Protein AF-A0ABC8EJR5-F1 (afdb_monomer)

Nearest PDB structures (foldseek):
  5ohq-assembly1_A  TM=6.662E-01  e=5.275E-01  Homo sapiens
  7uqb-assembly1_T  TM=6.304E-01  e=7.273E-01  Saccharomyces cerevisiae BY4741
  4v8p-assembly4_GP  TM=5.660E-01  e=1.906E+00  Tetrahymena thermophila
  8tv0-assembly1_E  TM=3.741E-01  e=9.496E+00  Xenorhabdus nematophila

Radius of gyration: 9.43 Å; Cα contacts (8 Å, |Δi|>4): 93; chains: 1; bounding box: 19×20×22 Å

Secondary structure (DSSP, 8-state):
-EEEE----TTSTTGGGTT-EEEEEEE-SSEEEESS-EEEGGGEEEEE-

Foldseek 3Di:
DKKAFCAQDPPDPCNVVHRDIFDFPDDDPQWTAGPVGIDGPVRIDDDDD

Mean predicted aligned error: 3.02 Å

Sequence (49 aa):
MKIIIMNGNKDKWYSSKVGKVYKVQEIRDKSYVTKDGVIRKEDTEVIEK

pLDDT: mean 92.8, std 5.09, range [75.94, 97.38]

Organism: Clostridium tetani (NCBI:txid1513)

Solvent-accessible surface area (backbone atoms only — not comparable to full-atom values): 2866 Å² total; per-residue (Å²): 75,32,33,31,26,74,47,42,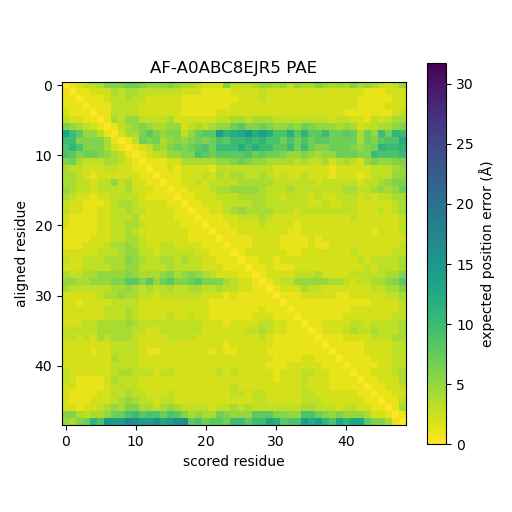56,82,94,41,97,54,26,90,40,51,77,43,74,45,58,54,77,46,82,52,98,64,29,36,31,34,94,92,47,79,43,51,47,93,31,39,45,80,81,43,114

Structure (mmCIF, N/CA/C/O backbone):
data_AF-A0ABC8EJR5-F1
#
_entry.id   AF-A0ABC8EJR5-F1
#
loop_
_atom_site.group_PDB
_atom_site.id
_atom_site.type_symbol
_atom_site.label_atom_id
_atom_site.label_alt_id
_atom_site.label_comp_id
_atom_site.label_asym_id
_atom_site.label_entity_id
_atom_site.label_seq_id
_atom_site.pdbx_PDB_ins_code
_atom_site.Cartn_x
_atom_site.Cartn_y
_atom_site.Cartn_z
_atom_site.occupancy
_atom_site.B_iso_or_equiv
_atom_site.auth_seq_id
_atom_site.auth_comp_id
_atom_site.auth_asym_id
_atom_site.auth_atom_id
_atom_site.pdbx_PDB_model_num
ATOM 1 N N . MET A 1 1 ? -5.037 7.296 8.261 1.00 92.75 1 MET A N 1
ATOM 2 C CA . MET A 1 1 ? -3.777 6.656 7.845 1.00 92.75 1 MET A CA 1
ATOM 3 C C . MET A 1 1 ? -3.614 6.651 6.330 1.00 92.75 1 MET A C 1
ATOM 5 O O . MET A 1 1 ? -4.452 6.096 5.615 1.00 92.75 1 MET A O 1
ATOM 9 N N . LYS A 1 2 ? -2.544 7.278 5.841 1.00 95.31 2 LYS A N 1
ATOM 10 C CA . LYS A 1 2 ? -2.104 7.245 4.443 1.00 95.31 2 LYS A CA 1
ATOM 11 C C . LYS A 1 2 ? -0.718 6.621 4.354 1.00 95.31 2 LYS A C 1
ATOM 13 O O . LYS A 1 2 ? 0.134 6.857 5.210 1.00 95.31 2 LYS A O 1
ATOM 18 N N . ILE A 1 3 ? -0.515 5.849 3.298 1.00 96.06 3 ILE A N 1
ATOM 19 C CA . ILE A 1 3 ? 0.752 5.196 2.978 1.00 96.06 3 ILE A CA 1
ATOM 20 C C . ILE A 1 3 ? 1.219 5.618 1.593 1.00 96.06 3 ILE A C 1
ATOM 22 O O . ILE A 1 3 ? 0.389 5.846 0.716 1.00 96.06 3 ILE A O 1
ATOM 26 N N . ILE A 1 4 ? 2.525 5.694 1.387 1.00 95.81 4 ILE A N 1
ATOM 27 C CA . ILE A 1 4 ? 3.145 5.843 0.073 1.00 95.81 4 ILE A CA 1
ATOM 28 C C . ILE A 1 4 ? 3.861 4.543 -0.283 1.00 95.81 4 ILE A C 1
ATOM 30 O O . ILE A 1 4 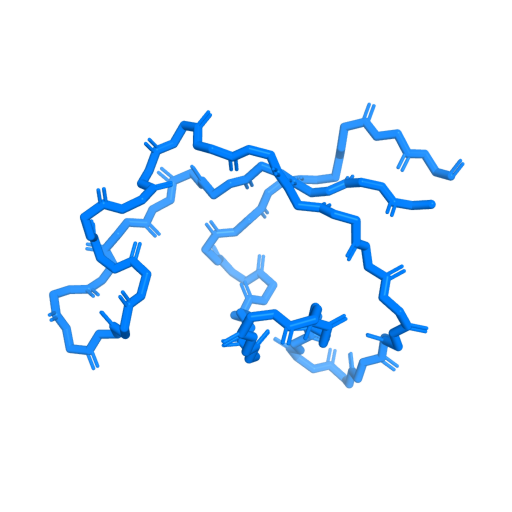? 4.461 3.904 0.581 1.00 95.81 4 ILE A O 1
ATOM 34 N N . ILE A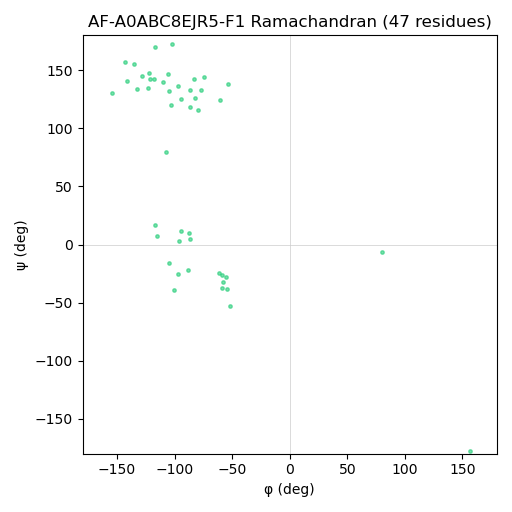 1 5 ? 3.771 4.118 -1.540 1.00 95.19 5 ILE A N 1
ATOM 35 C CA . ILE A 1 5 ? 4.510 2.948 -2.024 1.00 95.19 5 ILE A CA 1
ATOM 36 C C . ILE A 1 5 ? 5.942 3.377 -2.315 1.00 95.19 5 ILE A C 1
ATOM 38 O O . ILE A 1 5 ? 6.169 4.183 -3.214 1.00 95.19 5 ILE A O 1
ATOM 42 N N . MET A 1 6 ? 6.898 2.824 -1.580 1.00 93.44 6 MET A N 1
ATOM 43 C CA . MET A 1 6 ? 8.321 3.136 -1.722 1.00 93.44 6 MET A CA 1
ATOM 44 C C . MET A 1 6 ? 9.042 2.118 -2.600 1.00 93.44 6 MET A C 1
ATOM 46 O O . MET A 1 6 ? 10.035 2.457 -3.238 1.00 93.44 6 MET A O 1
ATOM 50 N N . ASN A 1 7 ? 8.524 0.887 -2.677 1.00 90.12 7 ASN A N 1
ATOM 51 C CA . ASN A 1 7 ? 9.110 -0.168 -3.490 1.00 90.12 7 ASN A CA 1
ATOM 52 C C . ASN A 1 7 ? 8.059 -0.889 -4.341 1.00 90.12 7 ASN A C 1
ATOM 54 O O . ASN A 1 7 ? 6.980 -1.255 -3.879 1.00 90.12 7 ASN A O 1
ATOM 58 N N . GLY A 1 8 ? 8.383 -1.081 -5.615 1.00 75.94 8 GLY A N 1
ATOM 59 C CA . GLY A 1 8 ? 7.521 -1.720 -6.597 1.00 75.94 8 GLY A CA 1
ATOM 60 C C . GLY A 1 8 ? 8.055 -3.100 -6.930 1.00 75.94 8 GLY A C 1
ATOM 61 O O . GLY A 1 8 ? 8.702 -3.274 -7.959 1.00 75.94 8 GLY A O 1
ATOM 62 N N . ASN A 1 9 ? 7.797 -4.089 -6.075 1.00 81.81 9 ASN A N 1
ATOM 63 C CA . ASN A 1 9 ? 8.162 -5.466 -6.395 1.00 81.81 9 ASN A CA 1
ATOM 64 C C . ASN A 1 9 ? 7.416 -5.910 -7.671 1.00 81.81 9 ASN A C 1
ATOM 66 O O . ASN A 1 9 ? 6.190 -5.807 -7.724 1.00 81.81 9 ASN A O 1
ATOM 70 N N . LYS A 1 10 ? 8.151 -6.369 -8.698 1.00 77.25 10 LYS A N 1
ATOM 71 C CA . LYS A 1 10 ? 7.641 -6.625 -10.062 1.00 77.25 10 LYS A CA 1
ATOM 72 C C . LYS A 1 10 ? 6.444 -7.581 -10.101 1.00 77.25 10 LYS A C 1
ATOM 74 O O . LYS A 1 10 ? 5.585 -7.417 -10.960 1.00 77.25 10 LYS A O 1
ATOM 79 N N . ASP A 1 11 ? 6.337 -8.483 -9.128 1.00 85.38 11 ASP A N 1
ATOM 80 C CA . ASP A 1 11 ? 5.255 -9.473 -9.030 1.00 85.38 11 ASP A CA 1
ATOM 81 C C . ASP A 1 11 ? 3.995 -8.957 -8.310 1.00 85.38 11 ASP A C 1
ATOM 83 O O . ASP A 1 11 ? 3.064 -9.715 -8.025 1.00 85.38 11 ASP A O 1
ATOM 87 N N . LYS A 1 12 ? 3.950 -7.672 -7.944 1.00 88.81 12 LYS A N 1
ATOM 88 C CA . LYS A 1 12 ? 2.810 -7.054 -7.257 1.00 88.81 12 LYS A CA 1
ATOM 89 C C . LYS A 1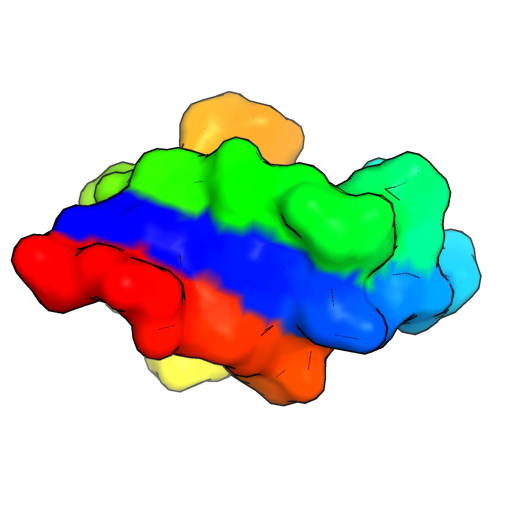 12 ? 2.018 -6.165 -8.204 1.00 88.81 12 LYS A C 1
ATOM 91 O O . LYS A 1 12 ? 2.577 -5.480 -9.054 1.00 88.81 12 LYS A O 1
ATOM 96 N N . TRP A 1 13 ? 0.702 -6.095 -7.994 1.00 93.12 13 TRP A N 1
ATOM 97 C CA . TRP A 1 13 ? -0.194 -5.238 -8.788 1.00 93.12 13 TRP A CA 1
ATOM 98 C C . TRP A 1 13 ? 0.188 -3.749 -8.717 1.00 93.12 13 TRP A C 1
ATOM 100 O O . TRP A 1 13 ? -0.081 -2.978 -9.637 1.00 93.12 13 TRP A O 1
ATOM 110 N N . TYR A 1 14 ? 0.844 -3.352 -7.627 1.00 92.12 14 TYR A N 1
ATOM 111 C CA . TYR A 1 14 ? 1.301 -1.993 -7.377 1.00 92.12 14 TYR A CA 1
ATOM 112 C C . TYR A 1 14 ? 2.758 -1.733 -7.793 1.00 92.12 14 TYR A C 1
ATOM 114 O O . TYR A 1 14 ? 3.302 -0.678 -7.473 1.00 92.12 14 TYR A O 1
ATOM 122 N N . SER A 1 15 ? 3.388 -2.647 -8.537 1.00 90.88 15 SER A N 1
ATOM 123 C CA . SER A 1 15 ? 4.774 -2.511 -9.010 1.00 90.88 15 SER A CA 1
ATOM 124 C C . SER A 1 15 ? 5.024 -1.216 -9.792 1.00 90.88 15 SER A C 1
ATOM 126 O O . SER A 1 15 ? 6.040 -0.555 -9.611 1.00 90.88 15 SER A O 1
ATOM 128 N N . SER A 1 16 ? 4.050 -0.796 -10.603 1.00 92.12 16 SER A N 1
ATOM 129 C CA . SER A 1 16 ? 4.072 0.446 -11.391 1.00 92.12 16 SER A CA 1
ATOM 130 C C . SER A 1 16 ? 3.542 1.675 -10.639 1.00 92.12 16 SER A C 1
ATOM 132 O O . SER A 1 16 ? 3.274 2.715 -11.243 1.00 92.12 16 SER A O 1
ATOM 134 N N . LYS A 1 17 ? 3.309 1.559 -9.327 1.00 93.06 17 LYS A N 1
ATOM 135 C CA . LYS A 1 17 ? 2.644 2.581 -8.506 1.00 93.06 17 LYS A CA 1
ATOM 136 C C . LYS A 1 17 ? 3.554 3.150 -7.413 1.00 93.06 17 LYS A C 1
ATOM 138 O O . LYS A 1 17 ? 3.048 3.778 -6.486 1.00 93.06 17 LYS A O 1
ATOM 143 N N . VAL A 1 18 ? 4.868 2.955 -7.524 1.00 93.25 18 VAL A N 1
ATOM 144 C CA . VAL A 1 18 ? 5.865 3.592 -6.647 1.00 93.25 18 VAL A CA 1
ATOM 145 C C . VAL A 1 18 ? 5.672 5.111 -6.649 1.00 93.25 18 VAL A C 1
ATOM 147 O O . VAL A 1 18 ? 5.370 5.707 -7.682 1.00 93.25 18 VAL A O 1
ATOM 150 N N . GLY A 1 19 ? 5.775 5.729 -5.475 1.00 93.06 19 GLY A N 1
ATOM 151 C CA . GLY A 1 19 ? 5.523 7.149 -5.240 1.00 93.06 19 GLY A CA 1
ATOM 152 C C . GLY A 1 19 ? 4.043 7.525 -5.113 1.00 93.06 19 GLY A C 1
ATOM 153 O O . GLY A 1 19 ? 3.736 8.668 -4.777 1.00 93.06 19 GLY A O 1
ATOM 154 N N . LYS A 1 20 ? 3.099 6.601 -5.347 1.00 95.06 20 LYS A N 1
ATOM 155 C CA . LYS A 1 20 ? 1.671 6.886 -5.145 1.00 95.06 20 LYS A CA 1
ATOM 156 C C . LYS A 1 20 ? 1.256 6.708 -3.694 1.00 95.06 20 LYS A C 1
ATOM 158 O O . LYS A 1 20 ? 1.672 5.768 -3.017 1.00 95.06 20 LYS A O 1
ATOM 163 N N . VAL A 1 21 ? 0.366 7.598 -3.266 1.00 95.50 21 VAL A N 1
ATOM 164 C CA . VAL A 1 21 ? -0.228 7.610 -1.932 1.00 95.50 21 VAL A CA 1
ATOM 165 C C . VAL A 1 21 ? -1.590 6.927 -1.954 1.00 95.50 21 VAL A C 1
ATOM 167 O O . VAL A 1 21 ? -2.411 7.198 -2.828 1.00 95.50 21 VAL A O 1
ATOM 170 N N . TYR A 1 22 ? -1.853 6.098 -0.949 1.00 96.00 22 TYR A N 1
ATOM 171 C CA . TYR A 1 22 ? -3.125 5.417 -0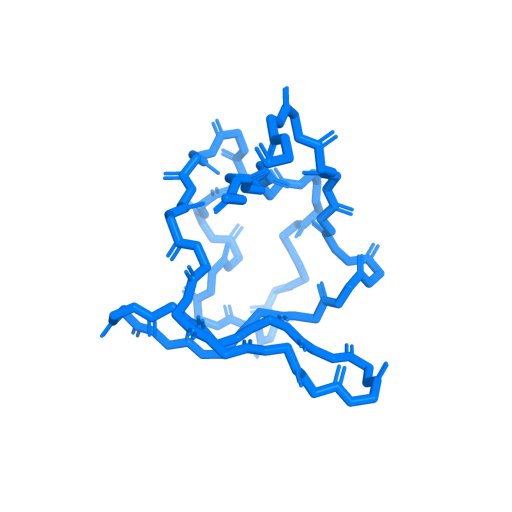.757 1.00 96.00 22 TYR A CA 1
ATOM 172 C C . TYR A 1 22 ? -3.654 5.626 0.658 1.00 96.00 22 TYR A C 1
ATOM 174 O O . TYR A 1 22 ? -2.904 5.662 1.636 1.00 96.00 22 TYR A O 1
ATOM 182 N N . LYS A 1 23 ? -4.979 5.729 0.770 1.00 97.00 23 LYS A N 1
ATOM 183 C CA . LYS A 1 23 ? -5.677 5.729 2.056 1.00 97.00 23 LYS A CA 1
ATOM 184 C C . LYS A 1 23 ? -5.864 4.287 2.527 1.00 97.00 23 LYS A C 1
ATOM 186 O O . LYS A 1 23 ? -6.436 3.471 1.803 1.00 97.00 23 LYS A O 1
ATOM 191 N N . VAL A 1 24 ? -5.412 3.995 3.743 1.00 96.62 24 VAL A N 1
ATOM 192 C CA . VAL A 1 24 ? -5.601 2.686 4.380 1.00 96.62 24 VAL A CA 1
ATOM 193 C C . VAL A 1 24 ? -7.034 2.584 4.900 1.00 96.62 24 VAL A C 1
ATOM 195 O O . VAL A 1 24 ? -7.532 3.511 5.541 1.00 96.62 24 VAL A O 1
ATOM 198 N N . GLN A 1 25 ? -7.690 1.463 4.612 1.00 97.38 25 GLN A N 1
ATOM 199 C CA . GLN A 1 25 ? -9.016 1.116 5.129 1.00 97.38 25 GLN A CA 1
ATOM 200 C C . GLN A 1 25 ? -8.922 0.130 6.295 1.00 97.38 25 GLN A C 1
ATOM 202 O O . GLN A 1 25 ? -9.641 0.272 7.276 1.00 97.38 25 GLN A O 1
ATOM 207 N N . GLU A 1 26 ? -8.008 -0.836 6.203 1.00 96.38 26 GLU A N 1
ATOM 208 C CA . GLU A 1 26 ? -7.796 -1.866 7.219 1.00 96.38 26 GLU A CA 1
ATOM 209 C C . GLU A 1 26 ? -6.296 -2.149 7.354 1.00 96.38 26 GLU A C 1
ATOM 211 O O . GLU A 1 26 ? -5.555 -2.182 6.364 1.00 96.38 26 GLU A O 1
ATOM 216 N N . ILE A 1 27 ? -5.843 -2.358 8.588 1.00 95.44 27 ILE A N 1
ATOM 217 C CA . ILE A 1 27 ? -4.473 -2.768 8.889 1.00 95.44 27 ILE A CA 1
ATOM 218 C C . ILE A 1 27 ? -4.498 -4.256 9.211 1.00 95.44 27 ILE A C 1
ATOM 220 O O . ILE A 1 27 ? -5.129 -4.677 10.176 1.00 95.44 27 ILE A O 1
ATOM 224 N N . ARG A 1 28 ? -3.763 -5.041 8.425 1.00 94.12 28 ARG A N 1
ATOM 225 C CA . ARG A 1 28 ? -3.471 -6.445 8.719 1.00 94.12 28 ARG A CA 1
ATOM 226 C C . ARG A 1 28 ? -2.060 -6.570 9.260 1.00 94.12 28 ARG A C 1
ATOM 228 O O . ARG A 1 28 ? -1.284 -5.614 9.242 1.00 94.12 28 ARG A O 1
ATOM 235 N N . ASP A 1 29 ? -1.714 -7.765 9.712 1.00 93.50 29 ASP A N 1
ATOM 236 C CA . ASP A 1 29 ? -0.440 -8.035 10.374 1.00 93.50 29 ASP A CA 1
ATOM 237 C C . ASP A 1 29 ? 0.769 -7.543 9.546 1.00 93.50 29 ASP A C 1
ATOM 239 O O . ASP A 1 29 ? 1.519 -6.666 9.978 1.00 93.50 29 ASP A O 1
ATOM 243 N N . LYS A 1 30 ? 0.860 -7.957 8.274 1.00 94.62 30 LYS A N 1
ATOM 244 C CA . LYS A 1 30 ? 1.965 -7.595 7.358 1.00 94.62 30 LYS A CA 1
ATOM 245 C C . LYS A 1 30 ? 1.557 -6.743 6.154 1.00 94.62 30 LYS A C 1
ATOM 247 O O . LYS A 1 30 ? 2.383 -6.476 5.280 1.00 94.62 30 LYS A O 1
ATOM 252 N N . SER A 1 31 ? 0.307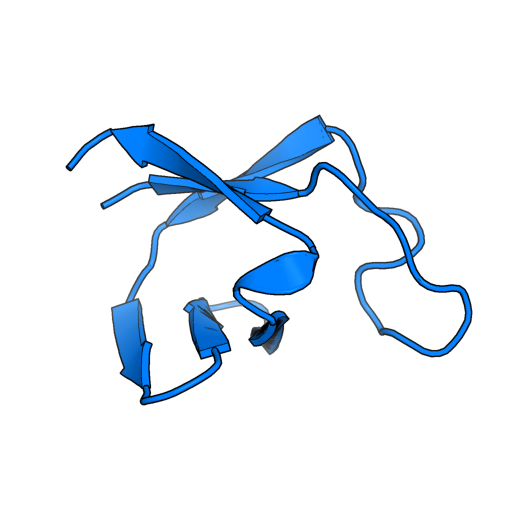 -6.288 6.107 1.00 95.50 31 SER A N 1
ATOM 253 C CA . SER A 1 31 ? -0.224 -5.567 4.947 1.00 95.50 31 SER A CA 1
ATOM 254 C C . SER A 1 31 ? -1.175 -4.441 5.328 1.00 95.50 31 SER A C 1
ATOM 256 O O . SER A 1 31 ? -1.813 -4.470 6.378 1.00 95.50 31 SER A O 1
ATOM 258 N N . TYR A 1 32 ? -1.310 -3.486 4.420 1.00 96.00 32 TYR A N 1
ATOM 259 C CA . TYR A 1 32 ? -2.353 -2.477 4.410 1.00 96.00 32 TYR A CA 1
ATOM 260 C C . TYR A 1 32 ? -3.379 -2.822 3.337 1.00 96.00 32 TYR A C 1
ATOM 262 O O . TYR A 1 32 ? -3.025 -3.137 2.199 1.00 96.00 32 TYR A O 1
ATOM 270 N N . VAL A 1 33 ? -4.656 -2.768 3.697 1.00 96.31 33 VAL A N 1
ATOM 271 C CA . VAL A 1 33 ? -5.754 -2.897 2.741 1.00 96.31 33 VAL A CA 1
ATOM 272 C C . VAL A 1 33 ? -6.172 -1.498 2.320 1.00 96.31 33 VAL A C 1
ATOM 274 O O . VAL A 1 33 ? -6.469 -0.640 3.157 1.00 96.31 33 VAL A O 1
ATOM 277 N N . THR A 1 34 ? -6.178 -1.267 1.016 1.00 95.94 34 THR A N 1
ATOM 278 C CA . THR A 1 34 ? -6.669 -0.040 0.387 1.00 95.94 34 THR A CA 1
ATOM 279 C C . THR A 1 34 ? -7.860 -0.389 -0.500 1.00 95.94 34 THR A C 1
ATOM 281 O O . THR A 1 34 ? -8.102 -1.565 -0.774 1.00 95.94 34 THR A O 1
ATOM 284 N N . LYS A 1 35 ? -8.575 0.624 -0.997 1.00 95.62 35 LYS A N 1
ATOM 285 C CA . LYS A 1 35 ? -9.699 0.414 -1.923 1.00 95.62 35 LYS A CA 1
ATOM 286 C C . LYS A 1 35 ? -9.288 -0.334 -3.201 1.00 95.62 35 LYS A C 1
ATOM 288 O O . LYS A 1 35 ? -10.087 -1.085 -3.746 1.00 95.62 35 LYS A O 1
ATOM 293 N N . ASP A 1 36 ? -8.054 -0.129 -3.651 1.00 93.56 36 ASP A N 1
ATOM 294 C CA . ASP A 1 36 ? -7.557 -0.658 -4.925 1.00 93.56 36 ASP A CA 1
ATOM 295 C C . ASP A 1 36 ? -6.958 -2.062 -4.766 1.00 93.56 36 ASP A C 1
ATOM 297 O O . ASP A 1 36 ? -6.870 -2.826 -5.724 1.00 9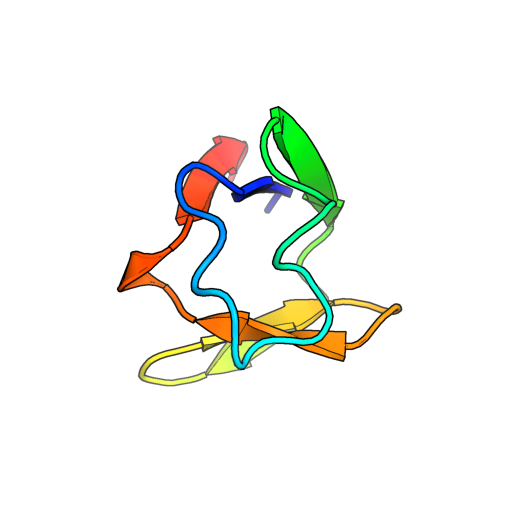3.56 36 ASP A O 1
ATOM 301 N N . GLY A 1 37 ? -6.556 -2.416 -3.545 1.00 94.31 37 GLY A N 1
ATOM 302 C CA . GLY A 1 37 ? -5.983 -3.715 -3.240 1.00 94.31 37 GLY A CA 1
ATOM 303 C C . GLY A 1 37 ? -5.109 -3.717 -1.994 1.00 94.31 37 GLY A C 1
ATOM 304 O O . GLY A 1 37 ? -4.943 -2.717 -1.287 1.00 94.31 37 GLY A O 1
ATOM 305 N N . VAL A 1 38 ? -4.533 -4.885 -1.729 1.00 95.44 38 VAL A N 1
ATOM 306 C CA . VAL A 1 38 ? -3.641 -5.120 -0.591 1.00 95.44 38 VAL A CA 1
ATOM 307 C C . VAL A 1 38 ? -2.209 -4.755 -0.969 1.00 95.44 38 VAL A C 1
ATOM 309 O O . VAL A 1 38 ? -1.719 -5.182 -2.016 1.00 95.44 38 VAL A O 1
ATOM 312 N N . ILE A 1 39 ? -1.535 -4.005 -0.100 1.00 95.19 39 ILE A N 1
ATOM 313 C CA . ILE A 1 39 ? -0.140 -3.582 -0.248 1.00 95.19 39 ILE A CA 1
ATOM 314 C C . ILE A 1 39 ? 0.639 -4.059 0.978 1.00 95.19 39 ILE A C 1
ATOM 316 O O . ILE A 1 39 ? 0.149 -3.950 2.102 1.00 95.19 39 ILE A O 1
ATOM 320 N N . ARG A 1 40 ? 1.829 -4.633 0.794 1.00 95.12 40 ARG A N 1
ATOM 321 C CA . ARG A 1 40 ? 2.637 -5.092 1.930 1.00 95.12 40 ARG A CA 1
ATOM 322 C C . ARG A 1 40 ? 3.272 -3.918 2.661 1.00 95.12 40 ARG A C 1
ATOM 324 O O . ARG A 1 40 ? 3.712 -2.964 2.032 1.00 95.12 40 ARG A O 1
ATOM 331 N N . LYS A 1 41 ? 3.375 -4.032 3.987 1.00 94.69 41 LYS A N 1
ATOM 332 C CA . LYS A 1 41 ? 3.998 -2.999 4.829 1.00 94.69 41 LYS A CA 1
ATOM 333 C C . LYS A 1 41 ? 5.453 -2.737 4.436 1.00 94.69 41 LYS A C 1
ATOM 335 O O . LYS A 1 41 ? 5.860 -1.586 4.430 1.00 94.69 41 LYS A O 1
ATOM 340 N N . GLU A 1 42 ? 6.188 -3.788 4.065 1.00 94.94 42 GLU A N 1
ATOM 341 C CA . GLU A 1 42 ? 7.601 -3.725 3.648 1.00 94.94 42 GLU A CA 1
ATOM 342 C C . GLU A 1 42 ? 7.844 -2.859 2.401 1.00 94.94 42 GLU A C 1
ATOM 344 O O . GLU A 1 42 ? 8.930 -2.318 2.233 1.00 94.94 42 GLU A O 1
ATOM 349 N N . ASP A 1 43 ? 6.822 -2.687 1.560 1.00 94.56 43 ASP A N 1
ATOM 350 C CA . ASP A 1 43 ? 6.902 -1.919 0.316 1.00 94.56 43 ASP A CA 1
ATOM 351 C C . ASP A 1 43 ? 6.411 -0.470 0.485 1.00 94.56 43 ASP A C 1
ATOM 353 O O . ASP A 1 43 ? 6.309 0.279 -0.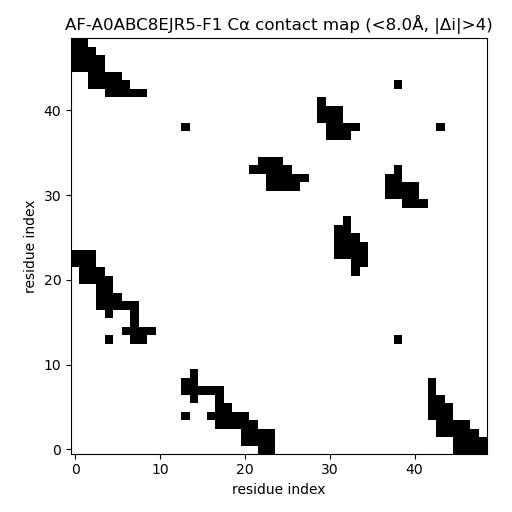492 1.00 94.56 43 ASP A O 1
ATOM 357 N N . THR A 1 44 ? 6.047 -0.070 1.708 1.00 94.56 44 THR A N 1
ATOM 358 C CA . THR A 1 44 ? 5.330 1.181 1.977 1.00 94.56 44 THR A CA 1
ATOM 359 C C . THR A 1 44 ? 5.898 1.951 3.149 1.00 94.56 44 THR A C 1
ATOM 361 O O . THR A 1 44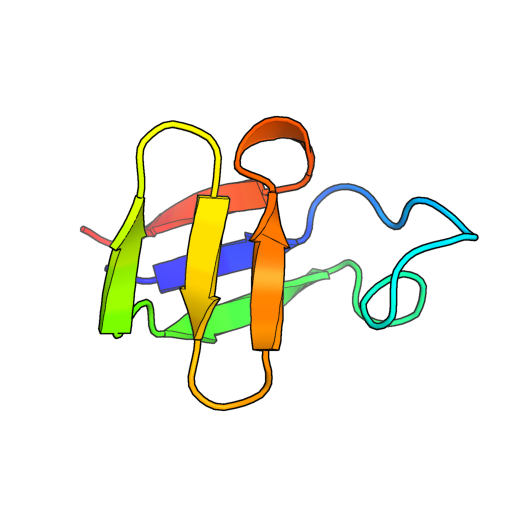 ? 6.413 1.374 4.100 1.00 94.56 44 THR A O 1
ATOM 364 N N . GLU A 1 45 ? 5.673 3.257 3.132 1.00 95.56 45 GLU A N 1
ATOM 365 C CA . GLU A 1 45 ? 5.940 4.139 4.258 1.00 95.56 45 GLU A CA 1
ATOM 366 C C . GLU A 1 45 ? 4.657 4.859 4.681 1.00 95.56 45 GLU A C 1
ATOM 368 O O . GLU A 1 45 ? 3.813 5.200 3.852 1.00 95.56 45 GLU A O 1
ATOM 373 N N . VAL A 1 46 ? 4.474 5.056 5.985 1.00 95.19 46 VAL A N 1
ATOM 374 C CA . VAL A 1 46 ? 3.309 5.761 6.534 1.00 95.19 46 VAL A CA 1
ATOM 375 C C . VAL A 1 46 ? 3.617 7.249 6.556 1.00 95.19 46 VAL A C 1
ATOM 377 O O . VAL A 1 46 ? 4.519 7.670 7.268 1.00 95.19 46 VAL A O 1
ATOM 380 N N . ILE A 1 47 ? 2.838 8.043 5.827 1.00 94.25 47 ILE A N 1
ATOM 381 C CA . ILE A 1 47 ? 3.073 9.491 5.706 1.00 94.25 47 ILE A CA 1
ATOM 382 C C . ILE A 1 47 ? 2.084 10.334 6.519 1.00 94.25 47 ILE A C 1
ATOM 384 O O . ILE A 1 47 ? 2.310 11.515 6.745 1.00 94.25 47 ILE A O 1
ATOM 388 N N . GLU A 1 48 ? 0.972 9.741 6.957 1.00 87.56 48 GLU A N 1
ATOM 389 C CA . GLU A 1 48 ? -0.054 10.413 7.761 1.00 87.56 48 GLU A CA 1
ATOM 390 C C . GLU A 1 48 ? -0.787 9.353 8.592 1.00 87.56 48 GLU A C 1
ATOM 392 O O . GLU A 1 48 ? -1.202 8.330 8.036 1.00 87.56 48 GLU A O 1
ATOM 397 N N . LYS A 1 49 ? -0.937 9.555 9.907 1.00 76.00 49 LYS A N 1
ATOM 398 C CA . LYS A 1 49 ? -1.651 8.619 10.794 1.00 76.00 49 LYS A CA 1
ATOM 399 C C . LYS A 1 49 ? -3.146 8.897 10.819 1.00 76.00 49 LYS A C 1
ATOM 401 O O . LYS A 1 49 ? -3.534 10.067 10.965 1.00 76.00 49 LYS A O 1
#